Protein AF-A0A392VFX7-F1 (afdb_monomer_lite)

Foldseek 3Di:
DDPPCVPVPVVVLVVLVVVVVCVLVCCPPVVVVVQCVVQNDDPRHGDCHDPPRDPVSVVSVVSVVD

pLDDT: mean 72.81, std 8.13, range [47.0, 84.38]

Radius of gyration: 13.75 Å; chains: 1; bounding box: 27×33×35 Å

Structure (mmCIF, N/CA/C/O backbone):
data_AF-A0A392VFX7-F1
#
_entry.id   AF-A0A392VFX7-F1
#
loop_
_atom_site.group_PDB
_atom_site.id
_atom_site.type_symbol
_atom_site.label_atom_id
_atom_site.label_alt_id
_atom_site.label_comp_id
_atom_site.label_asym_id
_atom_site.label_entity_id
_atom_site.label_seq_id
_atom_site.pdbx_PDB_ins_code
_atom_site.Cartn_x
_atom_site.Cartn_y
_atom_site.Cartn_z
_atom_site.occupancy
_atom_site.B_iso_or_equiv
_atom_site.auth_seq_id
_atom_site.auth_comp_id
_atom_site.auth_asym_id
_atom_site.auth_atom_id
_atom_site.pdbx_PDB_model_num
ATOM 1 N N . GLY A 1 1 ? -8.831 23.320 21.037 1.00 50.75 1 GLY A N 1
ATOM 2 C CA . GLY A 1 1 ? -8.846 22.598 19.754 1.00 50.75 1 GLY A CA 1
ATOM 3 C C . GLY A 1 1 ? -7.753 21.559 19.776 1.00 50.75 1 GLY A C 1
ATOM 4 O O . GLY A 1 1 ? -6.596 21.923 19.881 1.00 50.75 1 GLY A O 1
ATOM 5 N N . GLY A 1 2 ? -8.120 20.285 19.755 1.00 59.91 2 GLY A N 1
ATOM 6 C CA . GLY A 1 2 ? -7.182 19.170 19.739 1.00 59.91 2 GLY A CA 1
ATOM 7 C C . GLY A 1 2 ? -8.000 17.900 19.613 1.00 59.91 2 GLY A C 1
ATOM 8 O O . GLY A 1 2 ? -8.670 17.511 20.565 1.00 59.91 2 GLY A O 1
ATOM 9 N N . LEU A 1 3 ? -8.028 17.312 18.417 1.00 64.56 3 LEU A N 1
ATOM 10 C CA . LEU A 1 3 ? -8.580 15.976 18.210 1.00 64.56 3 LEU A CA 1
ATOM 11 C C . LEU A 1 3 ? -7.752 15.039 19.093 1.00 64.56 3 LEU A C 1
ATOM 13 O O . LEU A 1 3 ? -6.615 14.730 18.752 1.00 64.56 3 LEU A O 1
ATOM 17 N N . GLY A 1 4 ? -8.275 14.684 20.268 1.00 62.19 4 GLY A N 1
ATOM 18 C CA . GLY A 1 4 ? -7.608 13.871 21.285 1.00 62.19 4 GLY A CA 1
ATOM 19 C C . GLY A 1 4 ? -7.412 12.428 20.830 1.00 62.19 4 GLY A C 1
ATOM 20 O O . GLY A 1 4 ? -7.991 11.508 21.403 1.00 62.19 4 GLY A O 1
ATOM 21 N N . VAL A 1 5 ? -6.612 12.221 19.784 1.00 63.03 5 VAL A N 1
ATOM 22 C CA . VAL A 1 5 ? -6.252 10.906 19.261 1.00 63.03 5 VAL A CA 1
ATOM 23 C C . VAL A 1 5 ? -5.251 10.284 20.230 1.00 63.03 5 VAL A C 1
ATOM 25 O O . VAL A 1 5 ? -4.039 10.393 20.077 1.00 63.03 5 VAL A O 1
ATOM 28 N N . ARG A 1 6 ? -5.778 9.639 21.273 1.00 67.44 6 ARG A N 1
ATOM 29 C CA . ARG A 1 6 ? -4.987 8.922 22.287 1.00 67.44 6 ARG A CA 1
ATOM 30 C C . ARG A 1 6 ? -4.354 7.641 21.733 1.00 67.44 6 ARG A C 1
ATOM 32 O O . ARG A 1 6 ? -3.387 7.150 22.300 1.00 67.44 6 ARG A O 1
ATOM 39 N N . GLN A 1 7 ? -4.878 7.125 20.617 1.00 71.00 7 GLN A N 1
ATOM 40 C CA . GLN A 1 7 ? -4.471 5.859 20.000 1.00 71.00 7 GLN A CA 1
ATOM 41 C C . GLN A 1 7 ? -4.020 6.093 18.554 1.00 71.00 7 GLN A C 1
ATOM 43 O O . GLN A 1 7 ? -4.662 5.678 17.592 1.00 71.00 7 GLN A O 1
ATOM 48 N N . MET A 1 8 ? -2.888 6.787 18.401 1.00 74.44 8 MET A N 1
ATOM 49 C CA . MET A 1 8 ? -2.313 7.144 17.096 1.00 74.44 8 MET A CA 1
ATOM 50 C C . MET A 1 8 ? -2.107 5.924 16.186 1.00 74.44 8 MET A C 1
ATOM 52 O O . MET A 1 8 ? -2.287 6.013 14.974 1.00 74.44 8 MET A O 1
ATOM 56 N N . ARG A 1 9 ? -1.774 4.766 16.769 1.00 75.50 9 ARG A N 1
ATOM 57 C CA . ARG A 1 9 ? -1.634 3.501 16.037 1.00 75.50 9 ARG A CA 1
ATOM 58 C C . ARG A 1 9 ? -2.946 3.084 15.378 1.00 75.50 9 ARG A C 1
ATOM 60 O O . ARG A 1 9 ? -2.960 2.851 14.180 1.00 75.50 9 ARG A O 1
ATOM 67 N N . GLU A 1 10 ? -4.036 3.039 16.133 1.00 77.44 10 GLU A N 1
ATOM 68 C CA . GLU A 1 10 ? -5.353 2.640 15.625 1.00 77.44 10 GLU A CA 1
ATOM 69 C C . GLU A 1 10 ? -5.898 3.644 14.618 1.00 77.44 10 GLU A C 1
ATOM 71 O O . GLU A 1 10 ? -6.447 3.260 13.589 1.00 77.44 10 GLU A O 1
ATOM 76 N N . PHE A 1 11 ? -5.689 4.935 14.879 1.00 79.12 11 PHE A N 1
ATOM 77 C CA . PHE A 1 11 ? -6.068 5.994 13.956 1.00 79.12 11 PHE A CA 1
ATOM 78 C C . PHE A 1 11 ? -5.325 5.870 12.622 1.00 79.12 11 PHE A C 1
ATOM 80 O O . PHE A 1 11 ? -5.946 5.891 11.559 1.00 79.12 11 PHE A O 1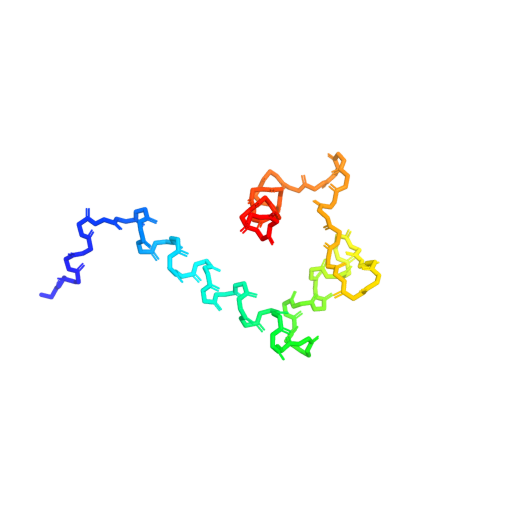
ATOM 87 N N . ASN A 1 12 ? -4.008 5.652 12.663 1.00 80.31 12 ASN A N 1
ATOM 88 C CA . ASN A 1 12 ? -3.214 5.406 11.464 1.00 80.31 12 ASN A CA 1
ATOM 89 C C . ASN A 1 12 ? -3.630 4.107 10.764 1.00 80.31 12 ASN A C 1
ATOM 91 O O . ASN A 1 12 ? -3.738 4.098 9.541 1.00 80.31 12 ASN A O 1
ATOM 95 N N . THR A 1 13 ? -3.922 3.032 11.502 1.00 80.12 13 THR A N 1
ATOM 96 C CA . THR A 1 13 ? -4.432 1.777 10.929 1.00 80.12 13 THR A CA 1
ATOM 97 C C . THR A 1 13 ? -5.782 1.980 10.239 1.00 80.12 13 THR A C 1
ATOM 99 O O . THR A 1 13 ? -5.962 1.515 9.117 1.00 80.12 13 THR A O 1
ATOM 102 N N . ALA A 1 14 ? -6.709 2.729 10.838 1.00 84.38 14 ALA A N 1
ATOM 103 C CA . ALA A 1 14 ? -8.001 3.047 10.233 1.00 84.38 14 ALA A CA 1
ATOM 104 C C . ALA A 1 14 ? -7.853 3.905 8.963 1.00 84.38 14 ALA A C 1
ATOM 106 O O . ALA A 1 14 ? -8.537 3.668 7.963 1.00 84.38 14 ALA A O 1
ATOM 107 N N . LEU A 1 15 ? -6.934 4.877 8.967 1.00 83.44 15 LEU A N 1
ATOM 108 C CA . LEU A 1 15 ? -6.617 5.677 7.781 1.00 83.44 15 LEU A CA 1
ATOM 109 C C . LEU A 1 15 ? -5.976 4.837 6.673 1.00 83.44 15 LEU A C 1
ATOM 111 O O . LEU A 1 15 ? -6.370 4.965 5.512 1.00 83.44 15 LEU A O 1
ATOM 115 N N . LEU A 1 16 ? -5.042 3.951 7.022 1.00 81.62 16 LEU A N 1
ATOM 116 C CA . LEU A 1 16 ? -4.439 3.004 6.085 1.00 81.62 16 LEU A CA 1
ATOM 117 C C . LEU A 1 16 ? -5.489 2.051 5.512 1.00 81.62 16 LEU A C 1
ATOM 119 O O . LEU A 1 16 ? -5.509 1.848 4.304 1.00 81.62 16 LEU A O 1
ATOM 123 N N . GLY A 1 17 ? -6.407 1.539 6.335 1.00 83.25 17 GLY A N 1
ATOM 124 C CA . GLY A 1 17 ? -7.530 0.712 5.890 1.00 83.25 1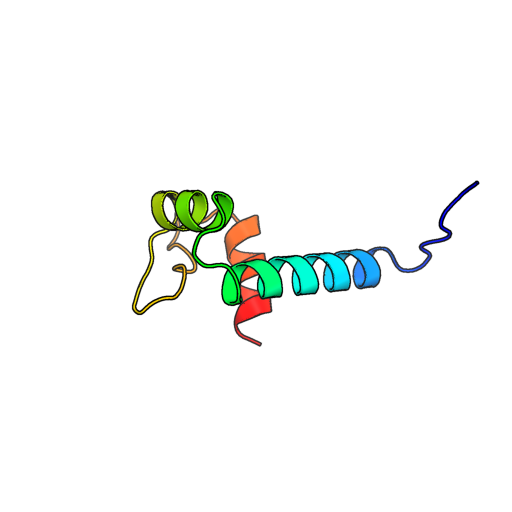7 GLY A CA 1
ATOM 125 C C . GLY A 1 17 ? -8.433 1.447 4.898 1.00 83.25 17 GLY A C 1
ATOM 126 O O . GLY A 1 17 ? -8.704 0.938 3.811 1.00 83.25 17 GLY A O 1
ATOM 127 N N . LYS A 1 18 ? -8.819 2.694 5.205 1.00 83.56 18 LYS A N 1
ATOM 128 C CA . LYS A 1 18 ? -9.603 3.551 4.296 1.00 83.56 18 LYS A CA 1
ATOM 129 C C . LYS A 1 18 ? -8.874 3.805 2.973 1.00 83.56 18 LYS A C 1
ATOM 131 O O . LYS A 1 18 ? -9.485 3.750 1.906 1.00 83.56 18 LYS A O 1
ATOM 136 N N . TRP A 1 19 ? -7.573 4.072 3.027 1.00 80.31 19 TRP A N 1
ATOM 137 C CA . TRP A 1 19 ? -6.748 4.297 1.842 1.00 80.31 19 TRP A CA 1
ATOM 138 C C . TRP A 1 19 ? -6.577 3.016 1.005 1.00 80.31 19 TRP A C 1
ATOM 140 O O . TRP A 1 19 ? -6.732 3.047 -0.218 1.00 80.31 19 TRP A O 1
ATOM 150 N N . CYS A 1 20 ? -6.367 1.867 1.655 1.00 78.06 20 CYS A N 1
ATOM 151 C CA . CYS A 1 20 ? -6.324 0.550 1.022 1.00 78.06 20 CYS A CA 1
ATOM 152 C C . CYS A 1 20 ? -7.640 0.198 0.329 1.00 78.06 20 CYS A C 1
ATOM 154 O O . CYS A 1 20 ? -7.597 -0.281 -0.806 1.00 78.06 20 CYS A O 1
ATOM 156 N N . PHE A 1 21 ? -8.776 0.466 0.978 1.00 77.38 21 PHE A N 1
ATOM 157 C CA . PHE A 1 21 ? -10.111 0.281 0.416 1.00 77.38 21 PHE A CA 1
ATOM 158 C C . PHE A 1 21 ? -10.336 1.186 -0.798 1.00 77.38 21 PHE A C 1
ATOM 160 O O . PHE A 1 21 ? -10.781 0.714 -1.842 1.00 77.38 21 PHE A O 1
ATOM 167 N N . ARG A 1 22 ? -9.933 2.464 -0.725 1.00 77.75 22 ARG A N 1
ATOM 168 C CA . ARG A 1 22 ? -10.011 3.381 -1.873 1.00 77.75 22 ARG A CA 1
ATOM 169 C C . ARG A 1 22 ? -9.219 2.858 -3.074 1.00 77.75 22 ARG A C 1
ATOM 171 O O . ARG A 1 22 ? -9.726 2.914 -4.184 1.00 77.75 22 ARG A O 1
ATOM 178 N N . MET A 1 23 ? -8.031 2.293 -2.862 1.00 71.31 23 MET A N 1
ATOM 179 C CA . MET A 1 23 ? -7.247 1.666 -3.935 1.00 71.31 23 MET A CA 1
ATOM 180 C C . MET A 1 23 ? -7.862 0.372 -4.502 1.00 71.31 23 MET A C 1
ATOM 182 O O . MET A 1 23 ? -7.458 -0.047 -5.583 1.00 71.31 23 MET A O 1
ATOM 186 N N . LEU A 1 24 ? -8.761 -0.306 -3.778 1.00 70.06 24 LEU A N 1
ATOM 187 C CA . LEU A 1 24 ? -9.479 -1.486 -4.283 1.00 70.06 24 LEU A CA 1
ATOM 188 C C . LEU A 1 24 ? -10.705 -1.085 -5.108 1.00 70.06 24 LEU A C 1
ATOM 190 O O . LEU A 1 24 ? -10.950 -1.671 -6.158 1.00 70.06 24 LEU A O 1
ATOM 194 N N . VAL A 1 25 ? -11.453 -0.087 -4.632 1.00 71.62 25 VAL A N 1
ATOM 195 C CA . VAL A 1 25 ? -12.690 0.384 -5.270 1.00 71.62 25 VAL A CA 1
ATOM 196 C C . VAL A 1 25 ? -12.401 1.272 -6.481 1.00 71.62 25 VAL A C 1
ATOM 198 O O . VAL A 1 25 ? -13.125 1.212 -7.469 1.00 71.62 25 VAL A O 1
ATOM 201 N N . ASP A 1 26 ? -11.334 2.073 -6.434 1.00 71.12 26 ASP A N 1
ATOM 202 C CA . ASP A 1 26 ? -11.004 3.060 -7.462 1.00 71.12 26 ASP A CA 1
ATOM 203 C C . ASP A 1 26 ? -9.640 2.759 -8.105 1.00 71.12 26 ASP A C 1
ATOM 205 O O . ASP A 1 26 ? -8.605 3.351 -7.787 1.00 71.12 26 ASP A O 1
ATOM 209 N N . ARG A 1 27 ? -9.652 1.802 -9.040 1.00 64.31 27 ARG A N 1
ATOM 210 C CA . ARG A 1 27 ? -8.500 1.414 -9.882 1.00 64.31 27 ARG A CA 1
ATOM 211 C C . ARG A 1 27 ? -8.058 2.537 -10.836 1.00 64.31 27 ARG A C 1
ATOM 213 O O . ARG A 1 27 ? -6.981 2.463 -11.424 1.00 64.31 27 ARG A O 1
ATOM 220 N N . THR A 1 28 ? -8.879 3.574 -10.990 1.00 65.56 28 THR A N 1
ATOM 221 C CA . THR A 1 28 ? -8.625 4.771 -11.803 1.00 65.56 28 THR A CA 1
ATOM 222 C C . THR A 1 28 ? -7.908 5.881 -11.042 1.00 65.56 28 THR A C 1
ATOM 224 O O . THR A 1 28 ? -7.410 6.822 -11.665 1.00 65.56 28 THR A O 1
ATOM 227 N N . PHE A 1 29 ? -7.791 5.772 -9.717 1.00 73.44 29 PHE A N 1
ATOM 228 C CA . PHE A 1 29 ? -7.105 6.767 -8.908 1.00 73.44 29 PHE A CA 1
ATOM 229 C C . PHE A 1 29 ? -5.634 6.893 -9.337 1.00 73.44 29 PHE A C 1
ATOM 231 O O . PHE A 1 29 ? -4.915 5.899 -9.461 1.00 73.44 29 PHE A O 1
ATOM 238 N N . LEU A 1 30 ? -5.158 8.125 -9.548 1.00 76.88 30 LEU A N 1
ATOM 239 C CA . LEU A 1 30 ? -3.803 8.404 -10.050 1.00 76.88 30 LEU A CA 1
ATOM 240 C C . LEU A 1 30 ? -2.722 7.692 -9.224 1.00 76.88 30 LEU A C 1
ATOM 242 O O . LEU A 1 30 ? -1.744 7.191 -9.772 1.00 76.88 30 LEU A O 1
ATOM 246 N N . LEU A 1 31 ? -2.932 7.577 -7.913 1.00 74.69 31 LEU A N 1
ATOM 247 C CA . LEU A 1 31 ? -2.008 6.889 -7.019 1.00 74.69 31 LEU A CA 1
ATOM 248 C C . LEU A 1 31 ? -1.937 5.384 -7.296 1.00 74.69 31 LEU A C 1
ATOM 250 O O . LEU A 1 31 ? -0.850 4.824 -7.228 1.00 74.69 31 LEU A O 1
ATOM 254 N N . TYR A 1 32 ? -3.049 4.739 -7.667 1.00 76.75 32 TYR A N 1
ATOM 255 C CA . TYR A 1 32 ? -3.036 3.339 -8.093 1.00 76.75 32 TYR A CA 1
ATOM 256 C C . TYR A 1 32 ? -2.158 3.168 -9.336 1.00 76.75 32 TYR A C 1
ATOM 258 O O . TYR A 1 32 ? -1.284 2.307 -9.356 1.00 76.75 32 TYR A O 1
ATOM 266 N N . ARG A 1 33 ? -2.311 4.050 -10.333 1.00 80.50 33 ARG A N 1
ATOM 267 C CA . ARG A 1 33 ? -1.503 4.031 -11.566 1.00 80.50 33 ARG A CA 1
ATOM 268 C C . ARG A 1 33 ? -0.022 4.301 -11.301 1.00 80.50 33 ARG A C 1
ATOM 270 O O . ARG A 1 33 ? 0.826 3.623 -11.868 1.00 80.50 33 ARG A O 1
ATOM 277 N N . VAL A 1 34 ? 0.296 5.252 -10.422 1.00 81.62 34 VAL A N 1
ATOM 278 C CA . VAL A 1 34 ? 1.681 5.546 -10.014 1.00 81.62 34 VAL A CA 1
ATOM 279 C C . VAL A 1 34 ? 2.298 4.353 -9.285 1.00 81.62 34 VAL A C 1
ATOM 281 O O . VAL A 1 34 ? 3.443 3.994 -9.551 1.00 81.62 34 VAL A O 1
ATOM 284 N N . LEU A 1 35 ? 1.550 3.707 -8.390 1.00 79.69 35 LEU A N 1
ATOM 285 C CA . LEU A 1 35 ? 2.019 2.520 -7.678 1.00 79.69 35 LEU A CA 1
ATOM 286 C C . LEU A 1 35 ? 2.179 1.322 -8.619 1.00 79.69 35 LEU A C 1
ATOM 288 O O . LEU A 1 35 ? 3.183 0.623 -8.520 1.00 79.69 35 LEU A O 1
ATOM 292 N N . ALA A 1 36 ? 1.257 1.121 -9.561 1.00 78.69 36 ALA A N 1
ATOM 293 C CA . ALA A 1 36 ? 1.359 0.085 -10.586 1.00 78.69 36 ALA A CA 1
ATOM 294 C C . ALA A 1 36 ? 2.577 0.315 -11.491 1.00 78.69 36 ALA A C 1
ATOM 296 O O . ALA A 1 36 ? 3.341 -0.614 -11.734 1.00 78.69 36 ALA A O 1
ATOM 297 N N . ALA A 1 37 ? 2.831 1.559 -11.909 1.00 80.94 37 ALA A N 1
ATOM 298 C CA . ALA A 1 37 ? 4.020 1.914 -12.682 1.00 80.94 37 ALA A CA 1
ATOM 299 C C . ALA A 1 37 ? 5.324 1.718 -11.886 1.00 80.94 37 ALA A C 1
ATOM 301 O O . ALA A 1 37 ? 6.346 1.339 -12.453 1.00 80.94 37 ALA A O 1
ATOM 302 N N . ARG A 1 38 ? 5.302 1.964 -10.568 1.00 80.88 38 ARG A N 1
ATOM 303 C CA . ARG A 1 38 ? 6.491 1.888 -9.705 1.00 80.88 38 ARG A CA 1
ATOM 304 C C . ARG A 1 38 ? 6.821 0.476 -9.223 1.00 80.88 38 ARG A C 1
ATOM 306 O O . ARG A 1 38 ? 7.997 0.135 -9.113 1.00 80.88 38 ARG A O 1
ATOM 313 N N . TYR A 1 39 ? 5.810 -0.312 -8.872 1.00 79.25 39 TYR A N 1
ATOM 314 C CA . TYR A 1 39 ? 5.975 -1.618 -8.223 1.00 79.25 39 TYR A CA 1
ATOM 315 C C . TYR A 1 39 ? 5.536 -2.793 -9.102 1.00 79.25 39 TYR A C 1
ATOM 317 O O . TYR A 1 39 ? 5.910 -3.931 -8.818 1.00 79.25 39 TYR A O 1
ATOM 325 N N . GLY A 1 40 ? 4.810 -2.526 -10.187 1.00 79.31 40 GLY A N 1
ATOM 326 C CA . GLY A 1 40 ? 4.217 -3.536 -11.054 1.00 79.31 40 GLY A CA 1
ATOM 327 C C . GLY A 1 40 ? 2.858 -4.023 -10.551 1.00 79.31 40 GLY A C 1
ATOM 328 O O . GLY A 1 40 ? 2.516 -3.913 -9.372 1.00 79.31 40 GLY A O 1
ATOM 329 N N . GLU A 1 41 ? 2.089 -4.605 -11.463 1.00 79.38 41 GLU A N 1
ATOM 330 C CA . GLU A 1 41 ? 0.780 -5.208 -11.212 1.00 79.38 41 GLU A CA 1
ATOM 331 C C . GLU A 1 41 ? 0.768 -6.643 -11.761 1.00 79.38 41 GLU A C 1
ATOM 333 O O . GLU A 1 41 ?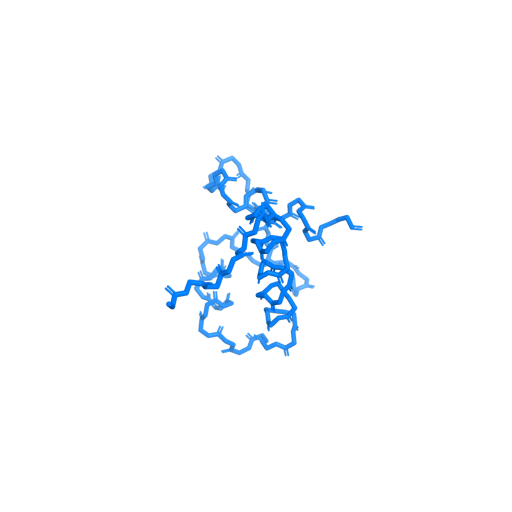 1.428 -6.939 -12.758 1.00 79.38 41 GLU A O 1
ATOM 338 N N . GLU A 1 42 ? 0.049 -7.548 -11.100 1.00 77.25 42 GLU A N 1
ATOM 339 C CA . GLU A 1 42 ? -0.205 -8.916 -11.557 1.00 77.25 42 GLU A CA 1
ATOM 340 C C . GLU A 1 42 ? -1.641 -9.309 -11.234 1.00 77.25 42 GLU A C 1
ATOM 342 O O . GLU A 1 42 ? -2.096 -9.122 -10.106 1.00 77.25 42 GLU A O 1
ATOM 347 N N . ALA A 1 43 ? -2.369 -9.813 -12.233 1.00 73.88 43 ALA A N 1
ATOM 348 C CA . ALA A 1 43 ? -3.759 -10.253 -12.091 1.00 73.88 43 ALA A CA 1
ATOM 349 C C . ALA A 1 43 ? -4.687 -9.230 -11.394 1.00 73.88 43 ALA A C 1
ATOM 351 O O . ALA A 1 43 ? -5.573 -9.597 -10.622 1.00 73.88 43 ALA A O 1
ATOM 352 N N . GLY A 1 44 ? -4.485 -7.929 -11.626 1.00 72.94 44 GLY A N 1
ATOM 353 C CA . GLY A 1 44 ? -5.310 -6.900 -10.997 1.00 72.94 44 GLY A CA 1
ATOM 354 C C . GLY A 1 44 ? -4.828 -6.408 -9.626 1.00 72.94 44 GLY A C 1
ATOM 355 O O . GLY A 1 44 ? -5.507 -5.612 -8.974 1.00 72.94 44 GLY A O 1
ATOM 356 N N . ARG A 1 45 ? -3.690 -6.906 -9.135 1.00 72.25 45 ARG A N 1
ATOM 357 C CA . ARG A 1 45 ? -3.170 -6.606 -7.797 1.00 72.25 45 ARG A CA 1
ATOM 358 C C . ARG A 1 45 ? -1.768 -6.027 -7.898 1.00 72.25 45 ARG A C 1
ATOM 360 O O . ARG A 1 45 ? -0.932 -6.517 -8.651 1.00 72.25 45 ARG A O 1
ATOM 367 N N . LEU A 1 46 ? -1.507 -4.974 -7.126 1.00 76.25 46 LEU A N 1
ATOM 368 C CA . LEU A 1 46 ? -0.168 -4.397 -7.049 1.00 76.25 46 LEU A CA 1
ATOM 369 C C . LEU A 1 46 ? 0.789 -5.445 -6.482 1.00 76.25 46 LEU A C 1
ATOM 371 O O . LEU A 1 46 ? 0.500 -6.055 -5.450 1.00 76.25 46 LEU A O 1
ATOM 375 N N . LYS A 1 47 ? 1.930 -5.643 -7.142 1.00 76.94 47 LYS A N 1
ATOM 376 C CA . LYS A 1 47 ? 2.969 -6.535 -6.634 1.00 76.94 47 LYS A CA 1
ATOM 377 C C . LYS A 1 47 ? 3.482 -5.967 -5.312 1.00 76.94 47 LYS A C 1
ATOM 379 O O . LYS A 1 47 ? 3.685 -4.757 -5.183 1.00 76.94 47 LYS A O 1
ATOM 384 N N . ALA A 1 48 ? 3.798 -6.843 -4.358 1.00 67.62 48 ALA A N 1
ATOM 385 C CA . ALA A 1 48 ? 4.481 -6.445 -3.120 1.00 67.62 48 ALA A CA 1
ATOM 386 C C . ALA A 1 48 ? 5.841 -5.759 -3.391 1.00 67.62 48 ALA A C 1
ATOM 388 O O . ALA A 1 48 ? 6.425 -5.140 -2.503 1.00 67.62 48 ALA A O 1
ATOM 389 N N . GLY A 1 49 ? 6.325 -5.841 -4.640 1.00 65.44 49 GLY A N 1
ATOM 390 C CA . GLY A 1 49 ? 7.661 -5.455 -5.046 1.00 65.44 49 GLY A CA 1
ATOM 391 C C . GLY A 1 49 ? 8.650 -6.474 -4.494 1.00 65.44 49 GLY A C 1
ATOM 392 O O . GLY A 1 49 ? 8.597 -6.845 -3.326 1.00 65.44 49 GLY A O 1
ATOM 393 N N . GLY A 1 50 ? 9.563 -6.965 -5.331 1.00 62.56 50 GLY A N 1
ATOM 394 C CA . GLY A 1 50 ? 10.665 -7.802 -4.848 1.00 62.56 50 GLY A CA 1
ATOM 395 C C . GLY A 1 50 ? 11.609 -7.021 -3.916 1.00 62.56 50 GLY A C 1
ATOM 396 O O . GLY A 1 50 ? 11.258 -5.993 -3.344 1.00 62.56 50 GLY A O 1
ATOM 397 N N . ARG A 1 51 ? 12.881 -7.424 -3.832 1.00 57.03 51 ARG A N 1
ATOM 398 C CA . ARG A 1 51 ? 13.919 -6.745 -3.017 1.00 57.03 51 ARG A CA 1
ATOM 399 C C . ARG A 1 51 ? 14.090 -5.228 -3.268 1.00 57.03 51 ARG A C 1
ATOM 401 O O . ARG A 1 51 ? 14.731 -4.562 -2.465 1.00 57.03 51 ARG A O 1
ATOM 408 N N . ARG A 1 52 ? 13.509 -4.675 -4.342 1.00 60.25 52 ARG A N 1
ATOM 409 C CA . ARG A 1 52 ? 13.483 -3.234 -4.671 1.00 60.25 52 ARG A CA 1
ATOM 410 C C . ARG A 1 52 ? 12.250 -2.476 -4.145 1.00 60.25 52 ARG A C 1
ATOM 412 O O . ARG A 1 52 ? 12.169 -1.264 -4.322 1.00 60.25 52 ARG A O 1
ATOM 419 N N . GLY A 1 53 ? 11.292 -3.153 -3.509 1.00 64.75 53 GLY A N 1
ATOM 420 C CA . GLY A 1 53 ? 10.157 -2.512 -2.846 1.00 64.75 53 GLY A CA 1
ATOM 421 C C . GLY A 1 53 ? 10.609 -1.742 -1.604 1.00 64.75 53 GLY A C 1
ATOM 422 O O . GLY A 1 53 ? 11.344 -2.283 -0.767 1.00 64.75 53 GLY A O 1
ATOM 423 N N . SER A 1 54 ? 10.172 -0.484 -1.463 1.00 70.62 54 SER A N 1
ATOM 424 C CA . SER A 1 54 ? 10.438 0.297 -0.250 1.00 70.62 54 SER A CA 1
ATOM 425 C C . SER A 1 54 ? 9.919 -0.458 0.977 1.00 70.62 54 SER A C 1
ATOM 427 O O . SER A 1 54 ? 8.897 -1.139 0.901 1.00 70.62 54 SER A O 1
ATOM 429 N N . SER A 1 55 ? 10.619 -0.347 2.111 1.00 74.12 55 SER A N 1
ATOM 430 C CA . SER A 1 55 ? 10.206 -1.010 3.363 1.00 74.12 55 SER A CA 1
ATOM 431 C C . SER A 1 55 ? 8.747 -0.681 3.716 1.00 74.12 55 SER A C 1
ATOM 433 O O . SER A 1 55 ? 7.960 -1.556 4.061 1.00 74.12 55 SER A O 1
ATOM 435 N N . TRP A 1 56 ? 8.359 0.574 3.473 1.00 77.12 56 TRP A N 1
ATOM 436 C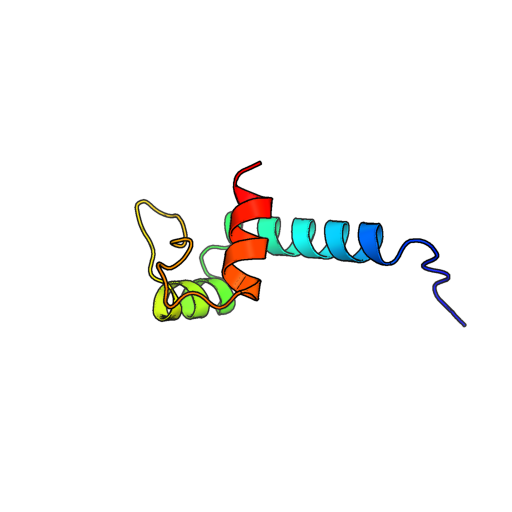 CA . TRP A 1 56 ? 6.991 1.069 3.603 1.00 77.12 56 TRP A CA 1
ATOM 437 C C . TRP A 1 56 ? 5.972 0.329 2.717 1.00 77.12 56 TRP A C 1
ATOM 439 O O . TRP A 1 56 ? 4.903 -0.042 3.193 1.00 77.12 56 TRP A O 1
ATOM 449 N N . TRP A 1 57 ? 6.297 0.067 1.444 1.00 76.88 57 TRP A N 1
ATOM 450 C CA . TRP A 1 57 ? 5.388 -0.638 0.531 1.00 76.88 57 TRP A CA 1
ATOM 451 C C . TRP A 1 57 ? 5.223 -2.116 0.898 1.00 76.88 57 TRP A C 1
ATOM 453 O O . TRP A 1 57 ? 4.126 -2.663 0.776 1.00 76.88 57 TRP A O 1
ATOM 463 N N . ARG A 1 58 ? 6.287 -2.750 1.404 1.00 76.38 58 ARG A N 1
ATOM 464 C CA . ARG A 1 58 ? 6.220 -4.119 1.936 1.00 76.38 58 ARG A CA 1
ATOM 465 C C . ARG A 1 58 ? 5.300 -4.209 3.149 1.00 76.38 58 ARG A C 1
ATOM 467 O O . ARG A 1 58 ? 4.474 -5.113 3.200 1.00 76.38 58 ARG A O 1
ATOM 474 N N . GLU A 1 59 ? 5.393 -3.255 4.070 1.00 76.38 59 GLU A N 1
ATOM 475 C CA .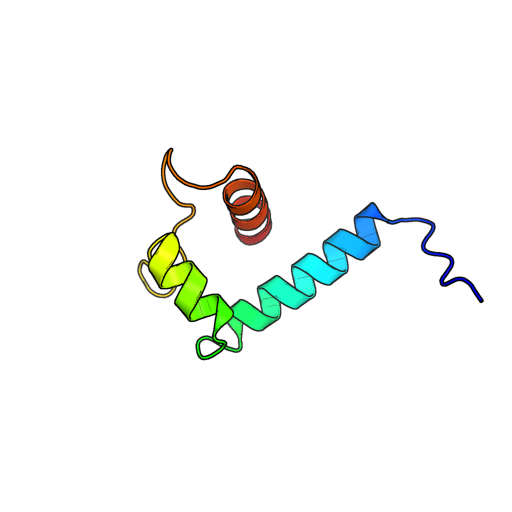 GLU A 1 59 ? 4.536 -3.221 5.259 1.00 76.38 59 GLU A CA 1
ATOM 476 C C . GLU A 1 59 ? 3.056 -3.022 4.894 1.00 76.38 59 GLU A C 1
ATOM 478 O O . GLU A 1 59 ? 2.187 -3.739 5.381 1.00 76.38 59 GLU A O 1
ATOM 483 N N . ILE A 1 60 ? 2.765 -2.117 3.954 1.00 75.44 60 ILE A N 1
ATOM 484 C CA . ILE A 1 60 ? 1.405 -1.908 3.430 1.00 75.44 60 ILE A CA 1
ATOM 485 C C . ILE A 1 60 ? 0.880 -3.144 2.703 1.00 75.44 60 ILE A C 1
ATOM 487 O O . ILE A 1 60 ? -0.288 -3.500 2.852 1.00 75.44 60 ILE A O 1
ATOM 491 N N . SER A 1 61 ? 1.733 -3.803 1.918 1.00 73.00 61 SER A N 1
ATOM 492 C CA . SER A 1 61 ? 1.365 -5.037 1.224 1.00 73.00 61 SER A CA 1
ATOM 493 C C . SER A 1 61 ? 1.067 -6.165 2.212 1.00 73.00 61 SER A C 1
ATOM 495 O O . SER A 1 61 ? 0.146 -6.935 1.963 1.00 73.00 61 SER A O 1
ATOM 497 N N . ARG A 1 62 ? 1.772 -6.223 3.354 1.00 71.31 62 ARG A N 1
ATOM 498 C CA . ARG A 1 62 ? 1.487 -7.174 4.439 1.00 71.31 62 ARG A CA 1
ATOM 499 C C . ARG A 1 62 ? 0.111 -6.931 5.057 1.00 71.31 62 ARG A C 1
ATOM 501 O O . ARG A 1 62 ? -0.657 -7.870 5.184 1.00 71.31 62 ARG A O 1
ATOM 508 N N . ILE A 1 63 ? -0.234 -5.673 5.339 1.00 70.12 63 ILE A N 1
ATOM 509 C CA . ILE A 1 63 ? -1.550 -5.291 5.891 1.00 70.12 63 ILE A CA 1
ATOM 510 C C . ILE A 1 63 ? -2.703 -5.617 4.921 1.00 70.12 63 ILE A C 1
ATOM 512 O O . ILE A 1 63 ? -3.835 -5.797 5.345 1.00 70.12 63 ILE A O 1
ATOM 516 N N . ARG A 1 64 ? -2.438 -5.681 3.609 1.00 65.12 64 ARG A N 1
ATOM 517 C CA . ARG A 1 64 ? -3.437 -6.041 2.587 1.00 65.12 64 ARG A CA 1
ATOM 518 C C . ARG A 1 64 ? -3.656 -7.550 2.409 1.00 65.12 64 ARG A C 1
ATOM 520 O O . ARG A 1 64 ? -4.597 -7.906 1.706 1.00 65.12 64 ARG A O 1
ATOM 527 N N . MET A 1 65 ? -2.763 -8.399 2.922 1.00 53.50 65 MET A N 1
ATOM 528 C CA . MET A 1 65 ? -2.793 -9.860 2.730 1.00 53.50 65 MET A CA 1
ATOM 529 C C . MET A 1 65 ? -3.241 -10.638 3.977 1.00 53.50 65 MET A C 1
ATOM 531 O O . MET A 1 65 ? -3.270 -11.865 3.924 1.00 53.50 65 MET A O 1
ATOM 535 N N . GLU A 1 66 ? -3.577 -9.938 5.060 1.00 47.00 66 GLU A N 1
ATOM 536 C CA . GLU A 1 66 ? -4.219 -10.479 6.267 1.00 47.00 66 GLU A CA 1
ATOM 537 C C . GLU A 1 66 ? -5.728 -10.216 6.202 1.00 47.00 66 GLU A C 1
ATOM 539 O O . GLU A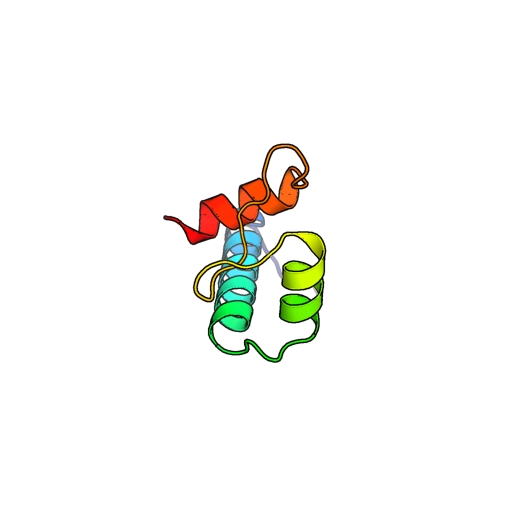 1 66 ? -6.499 -11.171 6.442 1.00 47.00 66 GLU A O 1
#

Secondary structure (DSSP, 8-state):
-----S-HHHHHHHHHHHHHHHHHH-TTSHHHHHHHHHH-EETTEE---STTS-HHHHHHHHHT--

Sequence (66 aa):
GGLGVRQMREFNTALLGKWCFRMLVDRTFLLYRVLAARYGEEAGRLKAGGRRGSSWWREISRIRME

Organism: NCBI:txid97028